Protein AF-A0AB33ZTR3-F1 (afdb_monomer_lite)

pLDDT: mean 86.5, std 10.57, range [43.47, 97.25]

Sequence (100 aa):
MRGKINTNDSFIQKLQSDVEKYKTNPEIRKELMDYQMKLDDMRYVGEKTGKEEERIDAIKKMINDYRDLSANNQTILKFLTKNYGAYFSQEELKQFIKNN

Structure (mmCIF, N/CA/C/O backbone):
data_AF-A0AB33ZTR3-F1
#
_entry.id   AF-A0AB33ZTR3-F1
#
loop_
_atom_site.group_PDB
_atom_site.id
_atom_site.type_symbol
_atom_site.label_atom_id
_atom_site.label_alt_id
_atom_site.label_comp_id
_atom_site.label_asym_id
_atom_site.label_entity_id
_atom_site.label_seq_id
_atom_site.pdbx_PDB_ins_code
_atom_site.Cartn_x
_atom_site.Cartn_y
_atom_site.Cartn_z
_atom_site.occupancy
_atom_site.B_iso_or_equiv
_atom_site.auth_seq_id
_atom_site.auth_comp_id
_atom_site.auth_asym_id
_atom_site.auth_atom_id
_atom_site.pdbx_PDB_model_num
ATOM 1 N N . MET A 1 1 ? 5.111 -19.760 -47.704 1.00 43.47 1 MET A N 1
ATOM 2 C CA . MET A 1 1 ? 6.585 -19.835 -47.575 1.00 43.47 1 MET A CA 1
ATOM 3 C C . MET A 1 1 ? 7.072 -18.506 -47.009 1.00 43.47 1 MET A C 1
ATOM 5 O O . MET A 1 1 ? 6.753 -17.484 -47.600 1.00 43.47 1 MET A O 1
ATOM 9 N N . ARG A 1 2 ? 7.760 -18.477 -45.857 1.00 51.09 2 ARG A N 1
ATOM 10 C CA . ARG A 1 2 ? 8.427 -17.250 -45.376 1.00 51.09 2 ARG A CA 1
ATOM 11 C C . ARG A 1 2 ? 9.628 -16.995 -46.291 1.00 51.09 2 ARG A C 1
ATOM 13 O O . ARG A 1 2 ? 10.493 -17.862 -46.386 1.00 51.09 2 ARG A O 1
ATOM 20 N N . GLY A 1 3 ? 9.637 -15.874 -47.012 1.00 56.38 3 GLY A N 1
ATOM 21 C CA . GLY A 1 3 ? 10.747 -15.503 -47.892 1.00 56.38 3 GLY A CA 1
ATOM 22 C C . GLY A 1 3 ? 12.054 -15.447 -47.102 1.00 56.38 3 GLY A C 1
ATOM 23 O O . GLY A 1 3 ? 12.101 -14.845 -46.030 1.00 56.38 3 GLY A O 1
ATOM 24 N N . LYS A 1 4 ? 13.099 -16.116 -47.596 1.00 64.06 4 LYS A N 1
ATOM 25 C CA . LYS A 1 4 ? 14.439 -16.023 -47.009 1.00 64.06 4 LYS A CA 1
ATOM 26 C C . LYS A 1 4 ? 14.945 -14.600 -47.252 1.00 64.06 4 LYS A C 1
ATOM 28 O O . LYS A 1 4 ? 15.128 -14.211 -48.401 1.00 64.06 4 LYS A O 1
ATOM 33 N N . ILE A 1 5 ? 15.118 -13.823 -46.184 1.00 65.44 5 ILE A N 1
ATOM 34 C CA . ILE A 1 5 ? 15.708 -12.481 -46.258 1.00 65.44 5 ILE A CA 1
ATOM 35 C C . ILE A 1 5 ? 17.152 -12.645 -46.746 1.00 65.44 5 ILE A C 1
ATOM 37 O O . ILE A 1 5 ? 17.909 -13.423 -46.166 1.00 65.44 5 ILE A O 1
ATOM 41 N N . ASN A 1 6 ? 17.525 -11.946 -47.820 1.00 64.69 6 ASN A N 1
ATOM 42 C CA . ASN A 1 6 ? 18.897 -11.953 -48.314 1.00 64.69 6 ASN A CA 1
ATOM 43 C C . ASN A 1 6 ? 19.767 -11.071 -47.407 1.00 64.69 6 ASN A C 1
ATOM 45 O O . ASN A 1 6 ? 19.762 -9.849 -47.518 1.00 64.69 6 ASN A O 1
ATOM 49 N N . THR A 1 7 ? 20.510 -11.691 -46.495 1.00 62.72 7 THR A N 1
ATOM 50 C CA . THR A 1 7 ? 21.410 -11.000 -45.558 1.00 62.72 7 THR A CA 1
ATOM 51 C C . THR A 1 7 ? 22.695 -10.479 -46.204 1.00 62.72 7 THR A C 1
ATOM 53 O O . THR A 1 7 ? 23.445 -9.763 -45.549 1.00 62.72 7 THR A O 1
ATOM 56 N N . ASN A 1 8 ? 22.952 -10.811 -47.475 1.00 66.00 8 ASN A N 1
ATOM 57 C CA . ASN A 1 8 ? 24.100 -10.310 -48.238 1.00 66.00 8 ASN A CA 1
ATOM 58 C C . ASN A 1 8 ? 23.794 -9.014 -49.003 1.00 66.00 8 ASN A C 1
ATOM 60 O O . ASN A 1 8 ? 24.636 -8.533 -49.757 1.00 66.00 8 ASN A O 1
ATOM 64 N N . ASP A 1 9 ? 22.593 -8.463 -48.837 1.00 80.75 9 ASP A N 1
ATOM 65 C CA . ASP A 1 9 ? 22.252 -7.146 -49.355 1.00 80.75 9 ASP A CA 1
ATOM 66 C C . ASP A 1 9 ? 23.100 -6.066 -48.652 1.00 80.75 9 ASP A C 1
ATOM 68 O O . ASP A 1 9 ? 23.258 -6.080 -47.427 1.00 80.75 9 ASP A O 1
ATOM 72 N N . SER A 1 10 ? 23.663 -5.133 -49.425 1.00 78.50 10 SER A N 1
ATOM 73 C CA . SER A 1 10 ? 24.554 -4.082 -48.915 1.00 78.50 10 SER A CA 1
ATOM 74 C C . SER A 1 10 ? 23.869 -3.176 -47.889 1.00 78.50 10 SER A C 1
ATOM 76 O O . SER A 1 10 ? 24.516 -2.692 -46.957 1.00 78.50 10 SER A O 1
ATOM 78 N N . PHE A 1 11 ? 22.552 -2.996 -48.002 1.00 81.19 11 PHE A N 1
ATOM 79 C CA . PHE A 1 11 ? 21.744 -2.289 -47.018 1.00 81.19 11 PHE A CA 1
ATOM 80 C C . PHE A 1 11 ? 21.658 -3.068 -45.699 1.00 81.19 11 PHE A C 1
ATOM 82 O O . PHE A 1 11 ? 21.865 -2.492 -44.629 1.00 81.19 11 PHE A O 1
ATOM 89 N N . ILE A 1 12 ? 21.424 -4.383 -45.761 1.00 80.88 12 ILE A N 1
ATOM 90 C CA . ILE A 1 12 ? 21.330 -5.244 -44.571 1.00 80.88 12 ILE A CA 1
ATOM 91 C C . ILE A 1 12 ? 22.681 -5.339 -43.853 1.00 80.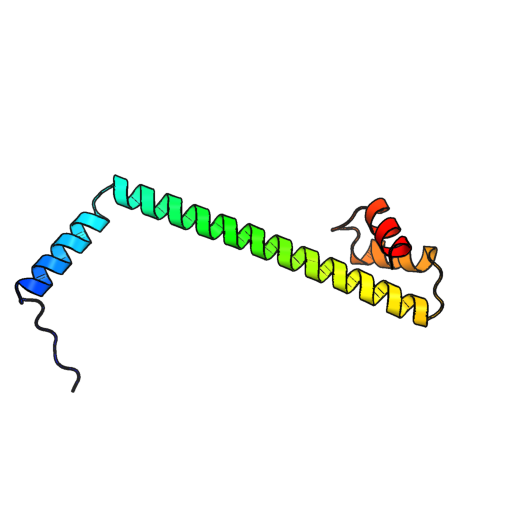88 12 ILE A C 1
ATOM 93 O O . ILE A 1 12 ? 22.728 -5.237 -42.627 1.00 80.88 12 ILE A O 1
ATOM 97 N N . GLN A 1 13 ? 23.785 -5.441 -44.594 1.00 82.12 13 GLN A N 1
ATOM 98 C CA . GLN A 1 13 ? 25.132 -5.441 -44.016 1.00 82.12 13 GLN A CA 1
ATOM 99 C C . GLN A 1 13 ? 25.476 -4.108 -43.343 1.00 82.12 13 GLN A C 1
ATOM 101 O O . GLN A 1 13 ? 26.048 -4.095 -42.251 1.00 82.12 13 GLN A O 1
ATOM 106 N N . LYS A 1 14 ? 25.095 -2.978 -43.952 1.00 84.44 14 LYS A N 1
ATOM 107 C CA . LYS A 1 14 ? 25.312 -1.654 -43.358 1.00 84.44 14 LYS A CA 1
ATOM 108 C C . LYS A 1 14 ? 24.551 -1.508 -42.041 1.00 84.44 14 LYS A C 1
ATOM 110 O O . LYS A 1 14 ? 25.162 -1.129 -41.043 1.00 84.44 14 LYS A O 1
ATOM 115 N N . LEU A 1 15 ? 23.275 -1.902 -42.021 1.00 82.62 15 LEU A N 1
ATOM 116 C CA . LEU A 1 15 ? 22.455 -1.926 -40.806 1.00 82.62 15 LEU A CA 1
ATOM 117 C C . LEU A 1 15 ? 23.072 -2.796 -39.709 1.00 82.62 15 LEU A C 1
ATOM 119 O O . LEU A 1 15 ? 23.159 -2.359 -38.565 1.00 82.62 15 LEU A O 1
ATOM 123 N N . GLN A 1 16 ? 23.540 -4.000 -40.045 1.00 81.38 16 GLN A N 1
ATOM 124 C CA . GLN A 1 16 ? 24.219 -4.873 -39.084 1.00 81.38 16 GLN A CA 1
ATOM 125 C C . GLN A 1 16 ? 25.493 -4.225 -38.534 1.00 81.38 16 GLN A C 1
ATOM 127 O O . GLN A 1 16 ? 25.709 -4.243 -37.325 1.00 81.38 16 GLN A O 1
ATOM 132 N N . SER A 1 17 ? 26.303 -3.601 -39.393 1.00 82.69 17 SER A N 1
ATOM 133 C CA . SER A 1 17 ? 27.536 -2.928 -38.971 1.00 82.69 17 SER A CA 1
ATOM 134 C C . SER A 1 17 ? 27.265 -1.748 -38.041 1.00 82.69 17 SER A C 1
ATOM 136 O O . SER A 1 17 ? 27.983 -1.556 -37.063 1.00 82.69 17 SER A O 1
ATOM 138 N N . ASP A 1 18 ? 26.218 -0.972 -38.318 1.00 80.25 18 ASP A N 1
ATOM 139 C CA . ASP A 1 18 ? 25.880 0.190 -37.511 1.00 80.25 18 ASP A CA 1
ATOM 140 C C . ASP A 1 18 ? 25.324 -0.266 -36.159 1.00 80.25 18 ASP A C 1
ATOM 142 O O . ASP A 1 18 ? 25.788 0.211 -35.126 1.00 80.25 18 ASP A O 1
ATOM 146 N N . VAL A 1 19 ? 24.453 -1.283 -36.137 1.00 80.00 19 VAL A N 1
ATOM 147 C CA . VAL A 1 19 ? 23.991 -1.924 -34.893 1.00 80.00 19 VAL A CA 1
ATOM 148 C C . VAL A 1 19 ? 25.165 -2.442 -34.057 1.00 80.00 19 VAL A C 1
ATOM 150 O O . VAL A 1 19 ? 25.188 -2.225 -32.846 1.00 80.00 19 VAL A O 1
ATOM 153 N N . GLU A 1 20 ? 26.157 -3.091 -34.670 1.00 79.25 20 GLU A N 1
ATOM 154 C CA . GLU A 1 20 ? 27.342 -3.558 -33.944 1.00 79.25 20 GLU A CA 1
ATOM 155 C C . GLU A 1 20 ? 28.193 -2.401 -33.406 1.00 79.25 20 GLU A C 1
ATOM 157 O O . GLU A 1 20 ? 28.596 -2.445 -32.245 1.00 79.25 20 GLU A O 1
ATOM 162 N N . LYS A 1 21 ? 28.380 -1.309 -34.159 1.00 78.44 21 LYS A N 1
ATOM 163 C CA . LYS A 1 21 ? 29.064 -0.106 -33.643 1.00 78.44 21 LYS A CA 1
ATOM 164 C C . LYS A 1 21 ? 28.365 0.447 -32.405 1.00 78.44 21 LYS A C 1
ATOM 166 O O . LYS A 1 21 ? 29.038 0.721 -31.410 1.00 78.44 21 LYS A O 1
ATOM 171 N N . TYR A 1 22 ? 27.036 0.550 -32.436 1.00 70.25 22 TYR A N 1
ATOM 172 C CA . TYR A 1 22 ? 26.234 0.990 -31.291 1.00 70.25 22 TYR A CA 1
ATOM 173 C C . TYR A 1 22 ? 26.383 0.050 -30.088 1.00 70.25 22 TYR A C 1
ATOM 175 O O . TYR A 1 22 ? 26.547 0.521 -28.965 1.00 70.25 22 TYR A O 1
ATOM 183 N N . LYS A 1 23 ? 26.411 -1.271 -30.307 1.00 68.38 23 LYS A N 1
ATOM 184 C CA . LYS A 1 23 ? 26.653 -2.256 -29.239 1.00 68.38 23 LYS A CA 1
ATOM 185 C C . LYS A 1 23 ? 28.059 -2.154 -28.652 1.00 68.38 23 LYS A C 1
ATOM 187 O O . LYS A 1 23 ? 28.237 -2.347 -27.447 1.00 68.38 23 LYS A O 1
ATOM 192 N N . THR A 1 24 ? 29.071 -1.897 -29.478 1.00 76.31 24 THR A N 1
ATOM 193 C CA . THR A 1 24 ? 30.477 -1.859 -29.045 1.00 76.31 24 THR A CA 1
ATOM 194 C C . THR A 1 24 ? 30.911 -0.518 -28.463 1.00 76.31 24 THR A C 1
ATOM 196 O O . THR A 1 24 ? 31.915 -0.495 -27.758 1.00 76.31 24 THR A O 1
ATOM 199 N N . ASN A 1 25 ? 30.170 0.570 -28.705 1.00 81.88 25 ASN A N 1
ATOM 200 C CA . ASN A 1 25 ? 30.499 1.891 -28.174 1.00 81.88 25 ASN A CA 1
ATOM 201 C C . ASN A 1 25 ? 30.257 1.936 -26.645 1.00 81.88 25 ASN A C 1
ATOM 203 O O . ASN A 1 25 ? 29.107 1.824 -26.205 1.00 81.88 25 ASN A O 1
ATOM 207 N N . PRO A 1 26 ? 31.310 2.108 -25.823 1.00 80.75 26 PRO A N 1
ATOM 208 C CA . PRO A 1 26 ? 31.184 2.109 -24.367 1.00 80.75 26 PRO A CA 1
ATOM 209 C C . PRO A 1 26 ? 30.323 3.253 -23.819 1.00 80.75 26 PRO A C 1
ATOM 211 O O . PRO A 1 26 ? 29.627 3.056 -22.825 1.00 80.75 26 PRO A O 1
ATOM 214 N N . GLU A 1 27 ? 30.344 4.425 -24.457 1.00 84.12 27 GLU A N 1
ATOM 215 C CA . GLU A 1 27 ? 29.582 5.600 -24.015 1.00 84.12 27 GLU A CA 1
ATOM 216 C C . GLU A 1 27 ? 28.084 5.380 -24.210 1.00 84.12 27 GLU A C 1
ATOM 218 O O . GLU A 1 27 ? 27.302 5.574 -23.285 1.00 84.12 27 GLU A O 1
ATOM 223 N N . ILE A 1 28 ? 27.700 4.859 -25.376 1.00 79.06 28 ILE A N 1
ATOM 224 C CA . ILE A 1 28 ? 26.302 4.544 -25.694 1.00 79.06 28 ILE A CA 1
ATOM 225 C C . ILE A 1 28 ? 25.795 3.415 -24.796 1.00 79.06 28 ILE A C 1
ATOM 227 O O . ILE A 1 28 ? 24.673 3.458 -24.298 1.00 79.06 28 ILE A O 1
ATOM 231 N N . ARG A 1 29 ? 26.630 2.404 -24.531 1.00 78.50 29 ARG A N 1
ATOM 232 C CA . ARG A 1 29 ? 26.280 1.329 -23.596 1.00 78.50 29 ARG A CA 1
ATOM 233 C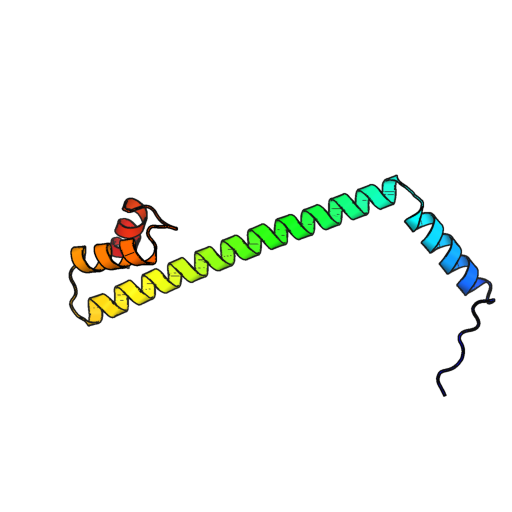 C . ARG A 1 29 ? 26.032 1.863 -22.186 1.00 78.50 29 ARG A C 1
ATOM 235 O O . ARG A 1 29 ? 25.093 1.415 -21.533 1.00 78.50 29 ARG A O 1
ATOM 242 N N . LYS A 1 30 ? 26.861 2.803 -21.728 1.00 84.81 30 LYS A N 1
ATOM 243 C CA . LYS A 1 30 ? 26.690 3.464 -20.434 1.00 84.81 30 LYS A CA 1
ATOM 244 C C . LYS A 1 30 ? 25.398 4.279 -20.401 1.00 84.81 30 LYS A C 1
ATOM 246 O O . LYS A 1 30 ? 24.620 4.120 -19.471 1.00 84.81 30 LYS A O 1
ATOM 251 N N . GLU A 1 31 ? 25.128 5.069 -21.435 1.00 84.88 31 GLU A N 1
ATOM 252 C CA . GLU A 1 31 ? 23.904 5.871 -21.535 1.00 84.88 31 GLU A CA 1
ATOM 253 C C . GLU A 1 31 ? 22.636 5.002 -21.511 1.00 84.88 31 GLU A C 1
ATOM 255 O O . GLU A 1 31 ? 21.691 5.292 -20.777 1.00 84.88 31 GLU A O 1
ATOM 260 N N . LEU A 1 32 ? 22.629 3.889 -22.253 1.00 84.62 32 LEU A N 1
ATOM 261 C CA . LEU A 1 32 ? 21.522 2.928 -22.242 1.00 84.62 32 LEU A CA 1
ATOM 262 C C . LEU A 1 32 ? 21.334 2.276 -20.865 1.00 84.62 32 LEU A C 1
ATOM 264 O O . LEU A 1 32 ? 20.199 2.073 -20.436 1.00 84.62 32 LEU A O 1
ATOM 268 N N . MET A 1 33 ? 22.429 1.961 -20.167 1.00 85.12 33 MET A N 1
ATOM 269 C CA . MET A 1 33 ? 22.382 1.412 -18.811 1.00 85.12 33 MET A CA 1
ATOM 270 C C . MET A 1 33 ? 21.826 2.432 -17.809 1.00 85.12 33 MET A C 1
ATOM 272 O O . MET A 1 33 ? 20.929 2.091 -17.040 1.00 85.12 33 MET A O 1
ATOM 276 N N . ASP A 1 34 ? 22.294 3.681 -17.860 1.00 89.31 34 ASP A N 1
ATOM 277 C CA . ASP A 1 34 ? 21.812 4.776 -17.010 1.00 89.31 34 ASP A CA 1
ATOM 278 C C . ASP A 1 34 ? 20.314 5.043 -17.248 1.00 89.31 34 ASP A C 1
ATOM 280 O O . ASP A 1 34 ? 19.548 5.286 -16.310 1.00 89.31 34 ASP A O 1
ATOM 284 N N . TYR A 1 35 ? 19.870 4.966 -18.505 1.00 87.38 35 TYR A N 1
ATOM 285 C CA . TYR A 1 35 ? 18.462 5.108 -18.867 1.00 87.38 35 TYR A CA 1
ATOM 286 C C . TYR A 1 35 ? 17.603 3.954 -18.334 1.00 87.38 35 TYR A C 1
ATOM 288 O O . TYR A 1 35 ? 16.557 4.197 -17.730 1.00 87.38 35 TYR A O 1
ATOM 296 N N . GLN A 1 36 ? 18.051 2.708 -18.507 1.00 85.69 36 GLN A N 1
ATOM 297 C CA . GLN A 1 36 ? 17.343 1.536 -17.992 1.00 85.69 36 GLN A CA 1
ATOM 298 C C . GLN A 1 36 ? 17.232 1.579 -16.463 1.00 85.69 36 GLN A C 1
ATOM 300 O O . GLN A 1 36 ? 16.152 1.349 -15.924 1.00 85.69 36 GLN A O 1
ATOM 305 N N . MET A 1 37 ? 18.310 1.966 -15.775 1.00 89.25 37 MET A N 1
ATOM 306 C CA . MET A 1 37 ? 18.315 2.127 -14.321 1.00 89.25 37 MET A CA 1
ATOM 307 C C . MET A 1 37 ? 17.283 3.165 -13.862 1.00 89.25 37 MET A C 1
ATOM 309 O O . MET A 1 37 ? 16.496 2.884 -12.963 1.00 89.25 37 MET A O 1
ATOM 313 N N . LYS A 1 38 ? 17.200 4.325 -14.531 1.00 90.62 38 LYS A N 1
ATOM 314 C CA . LYS A 1 38 ? 16.161 5.329 -14.238 1.00 90.62 38 LYS A CA 1
ATOM 315 C C . LYS A 1 38 ? 14.747 4.786 -14.421 1.00 90.62 38 LYS A C 1
ATOM 317 O O . LYS A 1 38 ? 13.874 5.096 -13.615 1.00 90.62 38 LYS A O 1
ATOM 322 N N . LEU A 1 39 ? 14.501 4.013 -15.478 1.00 88.94 39 LEU A N 1
ATOM 323 C CA . LEU A 1 39 ? 13.184 3.417 -15.708 1.00 88.94 39 LEU A CA 1
ATOM 324 C C . LEU A 1 39 ? 12.821 2.407 -14.618 1.00 88.94 39 LEU A C 1
ATOM 326 O O . LEU A 1 39 ? 11.672 2.379 -14.178 1.00 88.94 39 LEU A O 1
ATOM 330 N N . ASP A 1 40 ? 13.779 1.598 -14.176 1.00 88.75 40 ASP A N 1
ATOM 331 C CA . ASP A 1 40 ? 13.547 0.613 -13.123 1.00 88.75 40 ASP A CA 1
ATOM 332 C C . ASP A 1 40 ? 13.332 1.280 -11.758 1.00 88.75 40 ASP A C 1
ATOM 334 O O . ASP A 1 40 ? 12.414 0.890 -11.035 1.00 88.75 40 ASP A O 1
ATOM 338 N N . ASP A 1 41 ? 14.060 2.358 -11.454 1.00 87.25 41 ASP A N 1
ATOM 339 C CA . ASP A 1 41 ? 13.808 3.186 -10.269 1.00 87.25 41 ASP A CA 1
ATOM 340 C C . ASP A 1 41 ? 12.399 3.800 -10.303 1.00 87.25 41 ASP A C 1
ATOM 342 O O . ASP A 1 41 ? 11.661 3.732 -9.317 1.00 87.25 41 ASP A O 1
ATOM 346 N N . MET A 1 42 ? 11.978 4.353 -11.447 1.00 82.06 42 MET A N 1
ATOM 347 C CA . MET A 1 42 ? 10.626 4.904 -11.612 1.00 82.06 42 MET A CA 1
ATOM 348 C C . MET A 1 42 ? 9.544 3.838 -11.417 1.00 82.06 42 MET A C 1
ATOM 350 O O . MET A 1 42 ? 8.543 4.098 -10.748 1.00 82.06 42 MET A O 1
ATOM 354 N N . ARG A 1 43 ? 9.742 2.632 -11.965 1.00 86.25 43 ARG A N 1
ATOM 355 C CA . ARG A 1 43 ? 8.825 1.499 -11.767 1.00 86.25 43 ARG A CA 1
ATOM 356 C C . ARG A 1 43 ? 8.750 1.102 -10.301 1.00 86.25 43 ARG A C 1
ATOM 358 O O . ARG A 1 43 ? 7.652 0.952 -9.778 1.00 86.25 43 ARG A O 1
ATOM 365 N N . TYR A 1 44 ? 9.891 0.989 -9.629 1.00 86.00 44 TYR A N 1
ATOM 366 C CA . TYR A 1 44 ? 9.950 0.636 -8.215 1.00 86.00 44 TYR A CA 1
ATOM 367 C C . TYR A 1 44 ? 9.212 1.648 -7.333 1.00 86.00 44 TYR A C 1
ATOM 369 O O . TYR A 1 44 ? 8.448 1.260 -6.445 1.00 86.00 44 TYR A O 1
ATOM 377 N N . VAL A 1 45 ? 9.408 2.945 -7.591 1.00 85.38 45 VAL A N 1
ATOM 378 C CA . VAL A 1 45 ? 8.685 4.011 -6.889 1.00 85.38 45 VAL A CA 1
ATOM 379 C C . VAL A 1 45 ? 7.187 3.914 -7.175 1.00 85.38 45 VAL A C 1
ATOM 381 O O . VAL A 1 45 ? 6.404 3.879 -6.230 1.00 85.38 45 VAL A O 1
ATOM 384 N N . GLY A 1 46 ? 6.787 3.782 -8.443 1.00 78.94 46 GLY A N 1
ATOM 385 C CA . GLY A 1 46 ? 5.378 3.652 -8.825 1.00 78.94 46 GLY A CA 1
ATOM 386 C C . GLY A 1 46 ? 4.686 2.446 -8.181 1.00 78.94 46 GLY A C 1
ATOM 387 O O . GLY A 1 46 ? 3.593 2.578 -7.636 1.00 78.94 46 GLY A O 1
ATOM 388 N N . GLU A 1 47 ? 5.339 1.282 -8.164 1.00 84.31 47 GLU A N 1
ATOM 389 C CA . GLU A 1 47 ? 4.826 0.084 -7.492 1.00 84.31 47 GLU A CA 1
ATOM 390 C C . GLU A 1 47 ? 4.680 0.274 -5.982 1.00 84.31 47 GLU A C 1
ATOM 392 O O . GLU A 1 47 ? 3.725 -0.227 -5.384 1.00 84.31 47 GLU A O 1
ATOM 397 N N . LYS A 1 48 ? 5.627 0.970 -5.343 1.00 83.81 48 LYS A N 1
ATOM 398 C CA . LYS A 1 48 ? 5.538 1.277 -3.914 1.00 83.81 48 LYS A CA 1
ATOM 399 C C . LYS A 1 48 ? 4.375 2.208 -3.612 1.00 83.81 48 LYS A C 1
ATOM 401 O O . LYS A 1 48 ? 3.594 1.887 -2.721 1.00 83.81 48 LYS A O 1
ATOM 406 N N . THR A 1 49 ? 4.245 3.302 -4.359 1.00 81.75 49 THR A N 1
ATOM 407 C CA . THR A 1 49 ? 3.154 4.266 -4.178 1.00 81.75 49 THR A CA 1
ATOM 408 C C . THR A 1 49 ? 1.800 3.601 -4.401 1.00 81.75 49 THR A C 1
ATOM 410 O O . THR A 1 49 ? 0.932 3.714 -3.543 1.00 81.75 49 THR A O 1
ATOM 413 N N . GLY A 1 50 ? 1.645 2.805 -5.464 1.00 84.44 50 GLY A N 1
ATOM 414 C CA . GLY A 1 50 ? 0.393 2.087 -5.722 1.00 84.44 50 GLY A CA 1
ATOM 415 C C . GLY A 1 50 ? 0.018 1.108 -4.603 1.00 84.44 50 GLY A C 1
ATOM 416 O O . GLY A 1 50 ? -1.133 1.060 -4.178 1.00 84.44 50 GLY A O 1
ATOM 417 N N . LYS A 1 51 ? 0.996 0.372 -4.053 1.00 89.25 51 LYS A N 1
ATOM 418 C CA . LYS A 1 51 ? 0.767 -0.518 -2.898 1.00 89.25 51 LYS A CA 1
ATOM 419 C C . LYS A 1 51 ? 0.394 0.247 -1.630 1.00 89.25 51 LYS A C 1
ATOM 421 O O . LYS A 1 51 ? -0.318 -0.288 -0.784 1.00 89.25 51 LYS A O 1
ATOM 426 N N . GLU A 1 52 ? 0.920 1.452 -1.446 1.00 89.56 52 GLU A N 1
ATOM 427 C CA . GLU A 1 52 ? 0.596 2.292 -0.295 1.00 89.56 52 GLU A CA 1
ATOM 428 C C . GLU A 1 52 ? -0.820 2.870 -0.402 1.00 89.56 52 GLU A C 1
ATOM 430 O O . GLU A 1 52 ? -1.588 2.756 0.554 1.00 89.56 52 GLU A O 1
ATOM 435 N N . GLU A 1 53 ? -1.205 3.377 -1.575 1.00 90.62 53 GLU A N 1
ATOM 436 C CA . GLU A 1 53 ? -2.567 3.852 -1.858 1.00 90.62 53 GLU A CA 1
ATOM 437 C C . GLU A 1 53 ? -3.609 2.744 -1.654 1.00 90.62 53 GLU A C 1
ATOM 439 O O . GLU A 1 53 ? -4.593 2.943 -0.937 1.00 90.62 53 GLU A O 1
ATOM 444 N N . GLU A 1 54 ? -3.353 1.541 -2.179 1.00 91.94 54 GLU A N 1
ATOM 445 C CA . GLU A 1 54 ? -4.240 0.384 -2.007 1.00 91.94 54 GLU A CA 1
ATOM 446 C C . GLU A 1 54 ? -4.430 0.021 -0.523 1.00 91.94 54 GLU A C 1
ATOM 448 O O . GLU A 1 54 ? -5.544 -0.268 -0.076 1.00 91.94 54 GLU A O 1
ATOM 453 N N . ARG A 1 55 ? -3.359 0.082 0.280 1.00 92.94 55 ARG A N 1
ATOM 454 C CA . ARG A 1 55 ? -3.441 -0.157 1.731 1.00 92.94 55 ARG A CA 1
ATOM 455 C C . ARG A 1 55 ? -4.262 0.910 2.438 1.00 92.94 55 ARG A C 1
ATOM 457 O O . ARG A 1 55 ? -5.041 0.568 3.326 1.00 92.94 55 ARG A O 1
ATOM 464 N N . ILE A 1 56 ? -4.096 2.178 2.070 1.00 93.44 56 ILE A N 1
ATOM 465 C CA . ILE A 1 56 ? -4.866 3.281 2.654 1.00 93.44 56 ILE A CA 1
ATOM 466 C C . ILE A 1 56 ? -6.358 3.087 2.363 1.00 93.44 56 ILE A C 1
ATOM 468 O O . ILE A 1 56 ? -7.181 3.212 3.274 1.00 93.44 56 ILE A O 1
ATOM 472 N N . ASP A 1 57 ? -6.724 2.726 1.136 1.00 94.50 57 ASP A N 1
ATOM 473 C CA . ASP A 1 57 ? -8.125 2.484 0.784 1.00 94.50 57 ASP A CA 1
ATOM 474 C C . ASP A 1 57 ? -8.700 1.242 1.480 1.00 94.50 57 ASP A C 1
ATOM 476 O O . ASP A 1 57 ? -9.836 1.273 1.966 1.00 94.50 57 ASP A O 1
ATOM 480 N N . ALA A 1 58 ? -7.903 0.183 1.648 1.00 94.31 58 ALA A N 1
ATOM 481 C CA . ALA A 1 58 ? -8.291 -0.979 2.445 1.00 94.31 58 ALA A CA 1
ATOM 482 C C . ALA A 1 58 ? -8.505 -0.629 3.932 1.00 94.31 58 ALA A C 1
ATOM 484 O O . ALA A 1 58 ? -9.452 -1.124 4.550 1.00 94.31 58 ALA A O 1
ATOM 485 N N . ILE A 1 59 ? -7.677 0.254 4.506 1.00 95.94 59 ILE A N 1
ATOM 486 C CA . ILE A 1 59 ? -7.853 0.772 5.872 1.00 95.94 59 ILE A CA 1
ATOM 487 C C . ILE A 1 59 ? -9.171 1.545 5.993 1.00 95.94 59 ILE A C 1
ATOM 489 O O . ILE A 1 59 ? -9.934 1.281 6.923 1.00 95.94 59 ILE A O 1
ATOM 493 N N . LYS A 1 60 ? -9.472 2.459 5.058 1.00 95.56 60 LYS A N 1
ATOM 494 C CA . LYS A 1 60 ? -10.739 3.219 5.050 1.00 95.56 60 LYS A CA 1
ATOM 495 C C . LYS A 1 60 ? -11.948 2.288 5.014 1.00 95.56 60 LYS A C 1
ATOM 497 O O . LYS A 1 60 ? -12.852 2.413 5.838 1.00 95.56 60 LYS A O 1
ATOM 502 N N . LYS A 1 61 ? -11.934 1.303 4.108 1.00 95.31 61 LYS A N 1
ATOM 503 C CA . LYS A 1 61 ? -13.007 0.308 3.999 1.00 95.31 61 LYS A CA 1
ATOM 504 C C . LYS A 1 61 ? -13.196 -0.463 5.306 1.00 95.31 61 LYS A C 1
ATOM 506 O O . LYS A 1 61 ? -14.311 -0.559 5.799 1.00 95.31 61 LYS A O 1
ATOM 511 N N . MET A 1 62 ? -12.103 -0.930 5.908 1.00 94.56 62 MET A N 1
ATOM 512 C CA . MET A 1 62 ? -12.147 -1.657 7.175 1.00 94.56 62 MET A CA 1
ATOM 513 C C . MET A 1 62 ? -12.722 -0.810 8.320 1.00 94.56 62 MET A C 1
ATOM 515 O O . MET A 1 62 ? -13.479 -1.323 9.142 1.00 94.56 62 MET A O 1
ATOM 519 N N . ILE A 1 63 ? -12.377 0.481 8.390 1.00 95.75 63 ILE A N 1
ATOM 520 C CA . ILE A 1 63 ? -12.945 1.403 9.384 1.00 95.75 63 ILE A CA 1
ATOM 521 C C . ILE A 1 63 ? -14.463 1.508 9.205 1.00 95.75 63 ILE A C 1
ATOM 523 O O . ILE A 1 63 ? -15.185 1.404 10.197 1.00 95.75 63 ILE A O 1
ATOM 527 N N . ASN A 1 64 ? -14.937 1.671 7.968 1.00 95.62 64 ASN A N 1
ATOM 528 C CA . ASN A 1 64 ? -16.367 1.754 7.665 1.00 95.62 64 ASN A CA 1
ATOM 529 C C . ASN A 1 64 ? -17.098 0.458 8.031 1.00 95.62 64 ASN A C 1
ATOM 531 O O . ASN A 1 64 ? -18.056 0.511 8.797 1.00 95.62 64 ASN A O 1
ATOM 535 N N . ASP A 1 65 ? -16.576 -0.699 7.617 1.00 94.88 65 ASP A N 1
ATOM 536 C CA . ASP A 1 65 ? -17.166 -2.006 7.929 1.00 94.88 65 ASP A CA 1
ATOM 537 C C . ASP A 1 65 ? -17.303 -2.219 9.453 1.00 94.88 65 ASP A C 1
ATOM 539 O O . ASP A 1 65 ? -18.316 -2.713 9.947 1.00 94.88 65 ASP A O 1
ATOM 543 N N . TYR A 1 66 ? -16.302 -1.815 10.243 1.00 94.75 66 TYR A N 1
ATOM 544 C CA . TYR A 1 66 ? -16.386 -1.917 11.703 1.00 94.75 66 TYR A CA 1
ATOM 545 C C . TYR A 1 66 ? -17.338 -0.904 12.339 1.00 94.75 66 TYR A C 1
ATOM 547 O O . TYR A 1 66 ? -17.945 -1.214 13.368 1.00 94.75 66 TYR A O 1
ATOM 555 N N . ARG A 1 67 ? -17.469 0.295 11.767 1.00 94.06 67 ARG A N 1
ATOM 556 C CA . ARG A 1 67 ? -18.454 1.284 12.222 1.00 94.06 67 ARG A CA 1
ATOM 557 C C . ARG A 1 67 ? -19.877 0.820 11.942 1.00 94.06 67 ARG A C 1
ATOM 559 O O . ARG A 1 67 ? -20.719 0.974 12.823 1.00 94.06 67 ARG A O 1
ATOM 566 N N . ASP A 1 68 ? -20.117 0.173 10.805 1.00 95.56 68 ASP A N 1
ATOM 567 C CA . ASP A 1 68 ? -21.406 -0.454 10.484 1.00 95.56 68 ASP A CA 1
ATOM 568 C C . ASP A 1 68 ? -21.759 -1.552 11.502 1.00 95.56 68 ASP A C 1
ATOM 570 O O . ASP A 1 68 ? -22.914 -1.717 11.894 1.00 95.56 68 ASP A O 1
ATOM 574 N N . LEU A 1 69 ? -20.743 -2.239 12.034 1.00 94.44 69 LEU A N 1
ATOM 575 C CA . LEU A 1 69 ? -20.867 -3.192 13.143 1.00 94.44 69 LEU A CA 1
ATOM 576 C C . LEU A 1 69 ? -20.895 -2.535 14.538 1.00 94.44 69 LEU A C 1
ATOM 578 O O . LEU A 1 69 ? -20.796 -3.233 15.549 1.00 94.44 69 LEU A O 1
ATOM 582 N N . SER A 1 70 ? -21.024 -1.208 14.621 1.00 93.19 70 SER A N 1
ATOM 583 C CA . SER A 1 70 ? -21.049 -0.429 15.871 1.00 93.19 70 SER A CA 1
ATOM 584 C C . SER A 1 70 ? -19.813 -0.619 16.768 1.00 93.19 70 SER A C 1
ATOM 586 O O . SER A 1 70 ? -19.883 -0.462 17.991 1.00 93.19 70 SER A O 1
ATOM 588 N N . ALA A 1 71 ? -18.656 -0.954 16.188 1.00 94.00 71 ALA A N 1
ATOM 589 C CA . ALA A 1 71 ? -17.412 -1.064 16.938 1.00 94.00 71 ALA A CA 1
ATOM 590 C C . ALA A 1 71 ? -16.897 0.320 17.362 1.00 94.00 71 ALA A C 1
ATOM 592 O O . ALA A 1 71 ? -16.911 1.283 16.598 1.00 94.00 71 ALA A O 1
ATOM 593 N N . ASN A 1 72 ? -16.375 0.413 18.585 1.00 94.75 72 ASN A N 1
ATOM 594 C CA . ASN A 1 72 ? -15.763 1.647 19.070 1.00 94.75 72 ASN A CA 1
ATOM 595 C C . ASN A 1 72 ? -14.350 1.864 18.488 1.00 94.75 72 ASN A C 1
ATOM 597 O O . ASN A 1 72 ? -13.669 0.927 18.060 1.00 94.75 72 ASN A O 1
ATOM 601 N N . ASN A 1 73 ? -13.866 3.107 18.554 1.00 93.88 73 ASN A N 1
ATOM 602 C CA . ASN A 1 73 ? -12.557 3.495 18.014 1.00 93.88 73 ASN A CA 1
ATOM 603 C C . ASN A 1 73 ? -11.372 2.718 18.620 1.00 93.88 73 ASN A C 1
ATOM 605 O O . ASN A 1 73 ? -10.367 2.526 17.940 1.00 93.88 73 ASN A O 1
ATOM 609 N N . GLN A 1 74 ? -11.461 2.258 19.874 1.00 95.69 74 GLN A N 1
ATOM 610 C CA . GLN A 1 74 ? -10.391 1.466 20.499 1.00 95.69 74 GLN A CA 1
ATOM 611 C C . GLN A 1 74 ? -10.306 0.066 19.881 1.00 95.69 74 GLN A C 1
ATOM 613 O O . GLN A 1 74 ? -9.213 -0.422 19.588 1.00 95.69 74 GLN A O 1
ATOM 618 N N . THR A 1 75 ? -11.457 -0.559 19.637 1.00 95.56 75 THR A N 1
ATOM 619 C CA . THR A 1 75 ? -11.563 -1.845 18.947 1.00 95.56 75 THR A CA 1
ATOM 620 C C . THR A 1 75 ? -11.059 -1.732 17.513 1.00 95.56 75 THR A C 1
ATOM 622 O O . THR A 1 75 ? -10.226 -2.542 17.103 1.00 95.56 75 THR A O 1
ATOM 625 N N . ILE A 1 76 ? -11.482 -0.697 16.780 1.00 95.94 76 ILE A N 1
ATOM 626 C CA . ILE A 1 76 ? -11.009 -0.432 15.412 1.00 95.94 76 ILE A CA 1
ATOM 627 C C . ILE A 1 76 ? -9.486 -0.261 15.403 1.00 95.94 76 ILE A C 1
ATOM 629 O O . ILE A 1 76 ? -8.801 -0.923 14.626 1.00 95.94 76 ILE A O 1
ATOM 633 N N . LEU A 1 77 ? -8.933 0.544 16.318 1.00 97.25 77 LEU A N 1
ATOM 634 C CA . LEU A 1 77 ? -7.488 0.744 16.421 1.00 97.25 77 LEU A CA 1
ATOM 635 C C . LEU A 1 77 ? -6.743 -0.568 16.682 1.00 97.25 77 LEU A C 1
ATOM 637 O O . LEU A 1 77 ? -5.738 -0.827 16.029 1.00 97.25 77 LEU A O 1
ATOM 641 N N . LYS A 1 78 ? -7.244 -1.428 17.576 1.00 96.62 78 LYS A N 1
ATOM 642 C CA . LYS A 1 78 ? -6.636 -2.740 17.847 1.00 96.62 78 LYS A CA 1
ATOM 643 C C . LYS A 1 78 ? -6.574 -3.611 16.588 1.00 96.62 78 LYS A C 1
ATOM 645 O O . LYS A 1 78 ? -5.553 -4.256 16.342 1.00 96.62 78 LYS A O 1
ATOM 650 N N . PHE A 1 79 ? -7.641 -3.626 15.789 1.00 95.06 79 PHE A N 1
ATOM 651 C CA . PHE A 1 79 ? -7.677 -4.379 14.534 1.00 95.06 79 PHE A CA 1
ATOM 652 C C . PHE A 1 79 ? -6.767 -3.775 13.462 1.00 95.06 79 PHE A C 1
ATOM 654 O O . PHE A 1 79 ? -6.034 -4.519 12.809 1.00 95.06 79 PHE A O 1
ATOM 661 N N . LEU A 1 80 ? -6.740 -2.449 13.321 1.00 96.12 80 LEU A N 1
ATOM 662 C CA . LEU A 1 80 ? -5.815 -1.781 12.407 1.00 96.12 80 LEU A CA 1
ATOM 663 C C . LEU A 1 80 ? -4.356 -2.032 12.799 1.00 96.12 80 LEU A C 1
ATOM 665 O O . LEU A 1 80 ? -3.556 -2.384 11.941 1.00 96.12 80 LEU A O 1
ATOM 669 N N . THR A 1 81 ? -4.004 -1.942 14.084 1.00 95.94 81 THR A N 1
ATOM 670 C CA . THR A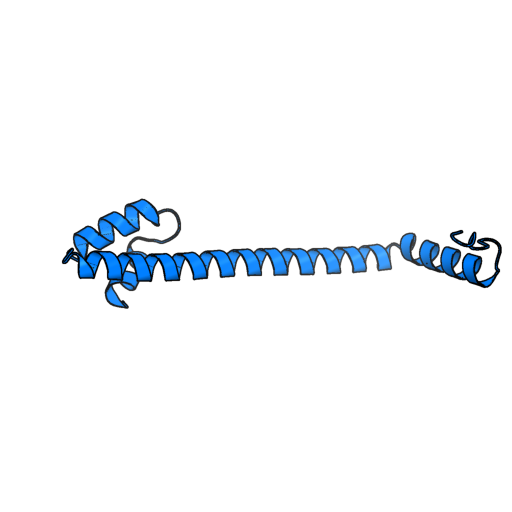 1 81 ? -2.640 -2.234 14.554 1.00 95.94 81 THR A CA 1
ATOM 671 C C . THR A 1 81 ? -2.248 -3.684 14.271 1.00 95.94 81 THR A C 1
ATOM 673 O O . THR A 1 81 ? -1.121 -3.937 13.856 1.00 95.94 81 THR A O 1
ATOM 676 N N . LYS A 1 82 ? -3.175 -4.638 14.424 1.00 95.62 82 LYS A N 1
ATOM 677 C CA . LYS A 1 82 ? -2.915 -6.050 14.111 1.00 95.62 82 LYS A CA 1
ATOM 678 C C . LYS A 1 82 ? -2.638 -6.284 12.620 1.00 95.62 82 LYS A C 1
ATOM 680 O O . LYS A 1 82 ? -1.744 -7.059 12.300 1.00 95.62 82 LYS A O 1
ATOM 685 N N . ASN A 1 83 ? -3.409 -5.661 11.729 1.00 93.56 83 ASN A N 1
ATOM 686 C CA . ASN A 1 83 ? -3.331 -5.937 10.289 1.00 93.56 83 ASN A CA 1
ATOM 687 C C . ASN A 1 83 ? -2.330 -5.039 9.546 1.00 93.56 83 ASN A C 1
ATOM 689 O O . ASN A 1 83 ? -1.753 -5.462 8.550 1.00 93.56 83 ASN A O 1
ATOM 693 N N . TYR A 1 84 ? -2.105 -3.819 10.036 1.00 95.44 84 TYR A N 1
ATOM 694 C CA . TYR A 1 84 ? -1.348 -2.780 9.337 1.00 95.44 84 TYR A CA 1
ATOM 695 C C . TYR A 1 84 ? -0.227 -2.150 10.174 1.00 95.44 84 TYR A C 1
ATOM 697 O O . TYR A 1 84 ? 0.487 -1.289 9.667 1.00 95.44 84 TYR A O 1
ATOM 705 N N . GLY A 1 85 ? -0.003 -2.591 11.418 1.00 93.31 85 GLY A N 1
ATOM 706 C CA . GLY A 1 85 ? 1.047 -2.043 12.291 1.00 93.31 85 GLY A CA 1
ATOM 707 C C . GLY A 1 85 ? 2.482 -2.270 11.800 1.00 93.31 85 GLY A C 1
ATOM 708 O O . GLY A 1 85 ? 3.401 -1.614 12.274 1.00 93.31 85 GLY A O 1
ATOM 709 N N . ALA A 1 86 ? 2.687 -3.173 10.835 1.00 93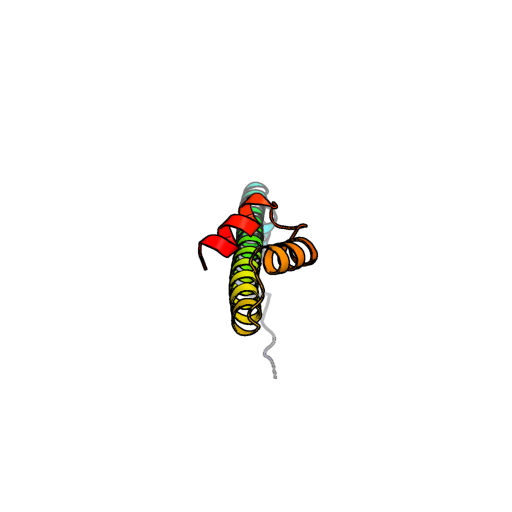.94 86 ALA A N 1
ATOM 710 C CA . ALA A 1 86 ? 3.971 -3.337 10.149 1.00 93.94 86 ALA A CA 1
ATOM 711 C C . ALA A 1 86 ? 4.229 -2.2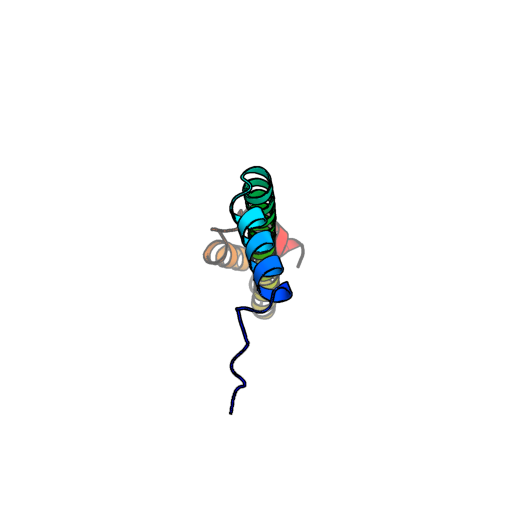62 9.074 1.00 93.94 86 ALA A C 1
ATOM 713 O O . ALA A 1 86 ? 5.354 -2.135 8.600 1.00 93.94 86 ALA A O 1
ATOM 714 N N . TYR A 1 87 ? 3.190 -1.527 8.664 1.00 92.94 87 TYR A N 1
ATOM 715 C CA . TYR A 1 87 ? 3.242 -0.543 7.580 1.00 92.94 87 TYR A CA 1
ATOM 716 C C . TYR A 1 87 ? 2.985 0.886 8.054 1.00 92.94 87 TYR A C 1
ATOM 718 O O . TYR A 1 87 ? 3.506 1.809 7.443 1.00 92.94 87 TYR A O 1
ATOM 726 N N . PHE A 1 88 ? 2.216 1.060 9.130 1.00 94.25 88 PHE A N 1
ATOM 727 C CA . PHE A 1 88 ? 1.859 2.364 9.681 1.00 94.25 88 PHE A CA 1
ATOM 728 C C . PHE A 1 88 ? 2.065 2.387 11.194 1.00 94.25 88 PHE A C 1
ATOM 730 O O . PHE A 1 88 ? 1.767 1.417 11.899 1.00 94.25 88 PHE A O 1
ATOM 737 N N . SER A 1 89 ? 2.532 3.524 11.697 1.00 95.12 89 SER A N 1
ATOM 738 C CA . SER A 1 89 ? 2.624 3.812 13.126 1.00 95.12 89 SER A CA 1
ATOM 739 C C . SER A 1 89 ? 1.243 3.862 13.781 1.00 95.12 89 SER A C 1
ATOM 741 O O . SER A 1 89 ? 0.207 4.062 13.140 1.00 95.12 89 SER A O 1
ATOM 743 N N . GLN A 1 90 ? 1.207 3.710 15.104 1.00 93.94 90 GLN A N 1
ATOM 744 C CA . GLN A 1 90 ? -0.053 3.789 15.838 1.00 93.94 90 GLN A CA 1
ATOM 745 C C . GLN A 1 90 ? -0.696 5.183 15.716 1.00 93.94 90 GLN A C 1
ATOM 747 O O . GLN A 1 90 ? -1.922 5.301 15.700 1.00 93.94 90 GLN A O 1
ATOM 752 N N . GLU A 1 91 ? 0.118 6.231 15.619 1.00 95.75 91 GLU A N 1
ATOM 753 C CA . GLU A 1 91 ? -0.286 7.617 15.392 1.00 95.75 91 GLU A CA 1
ATOM 754 C C . GLU A 1 91 ? -0.991 7.779 14.042 1.00 95.75 91 GLU A C 1
ATOM 756 O O . GLU A 1 91 ? -2.091 8.331 14.002 1.00 95.75 91 GLU A O 1
ATOM 761 N N . GLU A 1 92 ? -0.420 7.247 12.959 1.00 94.88 92 GLU A N 1
ATOM 762 C CA . GLU A 1 92 ? -1.035 7.268 11.622 1.00 94.88 92 GLU A CA 1
ATOM 763 C C . GLU A 1 92 ? -2.359 6.501 11.601 1.00 94.88 92 GLU A C 1
ATOM 765 O O . GLU A 1 92 ? -3.372 7.013 11.124 1.00 94.88 92 GLU A O 1
ATOM 770 N N . LEU A 1 93 ? -2.405 5.318 12.219 1.00 96.12 93 LEU A N 1
ATOM 771 C CA . LEU A 1 93 ? -3.639 4.535 12.322 1.00 96.12 93 LEU A CA 1
ATOM 772 C C . LEU A 1 93 ? -4.736 5.277 13.101 1.00 96.12 93 LEU A C 1
ATOM 774 O O . LEU A 1 93 ? -5.905 5.238 12.714 1.00 96.12 93 LEU A O 1
ATOM 778 N N . LYS A 1 94 ? -4.381 6.008 14.167 1.00 96.00 94 LYS A N 1
ATOM 779 C CA . LYS A 1 94 ? -5.326 6.886 14.880 1.00 96.00 94 LYS A CA 1
ATOM 780 C C . LYS A 1 94 ? -5.827 8.021 13.987 1.00 96.00 94 LYS A C 1
ATOM 782 O O . LYS A 1 94 ? -6.996 8.386 14.103 1.00 96.00 94 LYS A O 1
ATOM 787 N N . GLN A 1 95 ? -4.980 8.582 13.123 1.00 96.00 95 GLN A N 1
ATOM 788 C CA . GLN A 1 95 ? -5.398 9.618 12.174 1.00 96.00 95 GLN A CA 1
ATOM 789 C C . GLN A 1 95 ? -6.366 9.065 11.12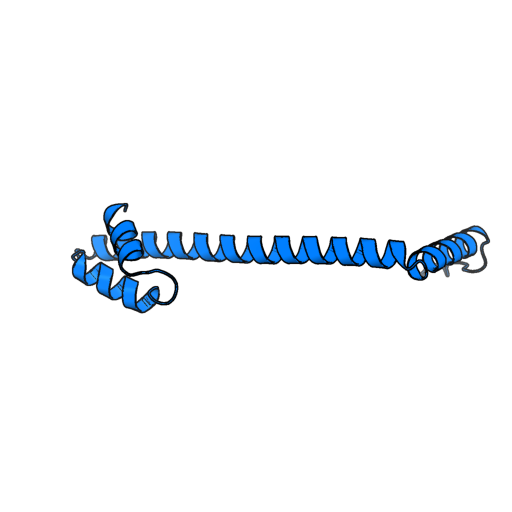6 1.00 96.00 95 GLN A C 1
ATOM 791 O O . GLN A 1 95 ? -7.389 9.698 10.872 1.00 96.00 95 GLN A O 1
ATOM 796 N N . PHE A 1 96 ? -6.136 7.860 10.595 1.00 94.94 96 PHE A N 1
ATOM 797 C CA . PHE A 1 96 ? -7.085 7.236 9.667 1.00 94.94 96 PHE A CA 1
ATOM 798 C C . PHE A 1 96 ? -8.471 7.039 10.289 1.00 94.94 96 PHE A C 1
ATOM 800 O O . PHE A 1 96 ? -9.470 7.296 9.624 1.00 94.94 96 PHE A O 1
ATOM 807 N N . ILE A 1 97 ? -8.547 6.656 11.568 1.00 94.56 97 ILE A N 1
ATOM 808 C CA . ILE A 1 97 ? -9.827 6.520 12.286 1.00 94.56 97 ILE A CA 1
ATOM 809 C C . ILE A 1 97 ? -10.520 7.873 12.484 1.00 94.56 97 ILE A C 1
ATOM 811 O O . ILE A 1 97 ? -11.746 7.923 12.464 1.00 94.56 97 ILE A O 1
ATOM 815 N N . LYS A 1 98 ? -9.766 8.954 12.714 1.00 93.56 98 LYS A N 1
ATOM 816 C CA . LYS A 1 98 ? -10.321 10.304 12.910 1.00 93.56 98 LYS A CA 1
ATOM 817 C C . LYS A 1 98 ? -10.817 10.946 11.614 1.00 93.56 98 LYS A C 1
ATOM 819 O O . LYS A 1 98 ? -11.753 11.733 11.671 1.00 93.56 98 LYS A O 1
ATOM 824 N N . ASN A 1 99 ? -10.158 10.642 10.496 1.00 88.00 99 ASN A N 1
ATOM 825 C CA . ASN A 1 99 ? -10.394 11.284 9.201 1.00 88.00 99 ASN A CA 1
ATOM 826 C C . ASN A 1 99 ? -11.345 10.495 8.283 1.00 88.00 99 ASN A C 1
ATOM 828 O O . ASN A 1 99 ? -11.676 10.987 7.207 1.00 88.00 99 ASN A O 1
ATOM 832 N N . ASN A 1 100 ? -11.752 9.284 8.681 1.00 80.06 100 ASN A N 1
ATOM 833 C CA . ASN A 1 100 ? -12.913 8.581 8.118 1.00 80.06 100 ASN A CA 1
ATOM 834 C C . ASN A 1 100 ? -14.162 8.940 8.907 1.00 80.06 100 ASN A C 1
ATOM 836 O O . ASN A 1 100 ? -15.274 8.803 8.370 1.00 80.06 100 ASN A O 1
#

Organism: Lactobacillus gasseri (NCBI:txid1596)

Radius of gyration: 27.61 Å; chains: 1; bounding box: 53×31×70 Å

Secondary structure (DSSP, 8-state):
------TTSHHHHHHHHHHHHHHH-HHHHHHHHHHHHHHHHHHHHHHHHHHHHHHHHHHHHHHHHHHHTT--HHHHHHHHHHHHTTTS-HHHHHHHHHH-

Foldseek 3Di:
DPDDPDCPPPVNVVVVVVVVVCVPDPVNVVVVVVVVVVVVVVVVVVVVVVVVVVVLVVLLVLLVVVVVVVDDPVVSLVVCCVPCVVPDPSVVSSVSNVVD